Protein AF-A0A535Q239-F1 (afdb_monomer)

Solvent-accessible surface area (backbone atoms only — not comparable to full-atom values): 4544 Å² total; per-residue (Å²): 138,84,82,78,49,62,33,76,49,74,33,93,86,50,80,38,57,67,60,43,52,50,52,52,53,59,47,50,72,73,65,37,56,34,40,37,34,37,39,78,51,62,82,44,57,74,67,49,39,52,54,53,50,52,54,54,54,52,43,45,75,71,69,38,44,74,47,78,46,69,94,53,70,91,78,108

Mean predicted aligned error: 5.74 Å

Secondary structure (DSSP, 8-state):
-----EEEEE-TT--SHHHHHHHHHHHHTT--SEEEEESTTTT--HHHHHHHHHHHHHHHHTT-EEEEE-S-GGG-

Foldseek 3Di:
DDPQFEFEDECPPPADLVSLVVSVVVSCVVVGLEYEYEASCPNHDPVSLVVVVVVVVVCVVVNHHYHYHDPDPVSD

pLDDT: mean 82.6, std 11.9, range [38.72, 92.25]

Sequence (76 aa):
MSCRSYASISFYHRRGGMLQRLAIAQALMTDPELLILDEPTSGLDPRSQWEIRQILAALRKQGKTVLLCSHYLAEV

Nearest PDB structures (foldseek):
  6z67-assembly3_E  TM=9.502E-01  e=6.350E-05  Streptococcus pneumoniae
  4p33-assembly1_A  TM=8.655E-01  e=5.932E-05  Escherichia coli K-12
  8jia-assembly1_A  TM=8.852E-01  e=1.023E-04  Mycobacterium tuberculosis
  4hlu-assembly2_B  TM=9.181E-01  e=2.314E-04  Thermotoga maritima MSB8
  4mki-assembly1_B  TM=8.264E-01  e=1.254E-04  Caldanaerobacter subterraneus subsp. tengcongensis MB4

Structure (mmCIF, N/CA/C/O backbone):
data_AF-A0A535Q239-F1
#
_entry.id   AF-A0A535Q239-F1
#
loop_
_atom_site.group_PDB
_atom_site.id
_atom_site.type_symbol
_atom_site.label_atom_id
_atom_site.label_alt_id
_atom_site.label_comp_id
_atom_site.label_asym_id
_atom_site.label_entity_id
_atom_site.label_seq_id
_atom_site.pdbx_PDB_ins_code
_atom_site.Cartn_x
_atom_site.Cartn_y
_atom_site.Cartn_z
_atom_site.occupancy
_atom_site.B_iso_or_equiv
_atom_site.auth_seq_id
_atom_site.auth_comp_id
_atom_site.auth_asym_id
_atom_site.auth_atom_id
_atom_site.pdbx_PDB_model_num
ATOM 1 N N . MET A 1 1 ? -8.318 8.909 26.370 1.00 38.72 1 MET A N 1
ATOM 2 C CA . MET A 1 1 ? -6.929 9.105 25.899 1.00 38.72 1 MET A CA 1
ATOM 3 C C . MET A 1 1 ? -6.804 8.419 24.543 1.00 38.72 1 MET A C 1
ATOM 5 O O . MET A 1 1 ? -6.623 7.216 24.512 1.00 38.72 1 MET A O 1
ATOM 9 N N . SER A 1 2 ? -7.027 9.132 23.434 1.00 43.47 2 SER A N 1
ATOM 10 C CA . SER A 1 2 ? -7.025 8.544 22.082 1.00 43.47 2 SER A CA 1
ATOM 11 C C . SER A 1 2 ? -5.797 9.038 21.323 1.00 43.47 2 SER A C 1
ATOM 13 O O . SER A 1 2 ? -5.889 9.978 20.536 1.00 43.47 2 SER A O 1
ATOM 15 N N . CYS A 1 3 ? -4.635 8.443 21.589 1.00 44.88 3 CYS A N 1
ATOM 16 C CA . CYS A 1 3 ? -3.489 8.594 20.697 1.00 44.88 3 CYS A CA 1
ATOM 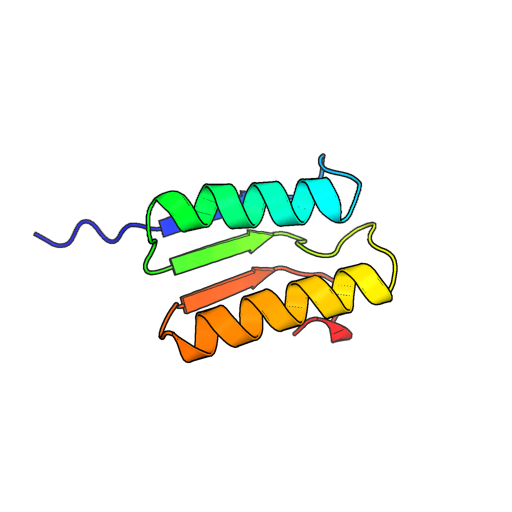17 C C . CYS A 1 3 ? -3.764 7.704 19.479 1.00 44.88 3 CYS A C 1
ATOM 19 O O . CYS A 1 3 ? -3.454 6.518 19.497 1.00 44.88 3 CYS A O 1
ATOM 21 N N . ARG A 1 4 ? -4.458 8.241 18.469 1.00 57.22 4 ARG A N 1
ATOM 22 C CA . ARG A 1 4 ? -4.681 7.534 17.202 1.00 57.22 4 ARG A CA 1
ATOM 23 C C . ARG A 1 4 ? -3.326 7.360 16.520 1.00 57.22 4 ARG A C 1
ATOM 25 O O . ARG A 1 4 ? -2.768 8.336 16.022 1.00 57.22 4 ARG A O 1
ATOM 32 N N . SER A 1 5 ? -2.784 6.145 16.545 1.00 81.81 5 SER A N 1
ATOM 33 C CA . SER A 1 5 ? -1.533 5.806 15.872 1.00 81.81 5 SER A CA 1
ATOM 34 C C . SER A 1 5 ? -1.780 5.744 14.364 1.00 81.81 5 SER A C 1
ATOM 36 O O . SER A 1 5 ? -2.573 4.942 13.867 1.00 81.81 5 SER A O 1
ATOM 38 N N . TYR A 1 6 ? -1.117 6.627 13.623 1.00 83.25 6 TYR A N 1
ATOM 39 C CA . TYR A 1 6 ? -1.097 6.604 12.165 1.00 83.25 6 TYR A CA 1
ATOM 40 C C . TYR A 1 6 ? 0.335 6.405 11.675 1.00 83.25 6 TYR A C 1
ATOM 42 O O . TYR A 1 6 ? 1.290 6.806 12.341 1.00 83.25 6 TYR A O 1
ATOM 50 N N . ALA A 1 7 ? 0.479 5.791 10.506 1.00 85.50 7 ALA A N 1
ATOM 51 C CA . ALA A 1 7 ? 1.757 5.655 9.822 1.00 85.50 7 ALA A CA 1
ATOM 52 C C . ALA A 1 7 ? 1.652 6.284 8.432 1.00 85.50 7 ALA A C 1
ATOM 54 O O . ALA A 1 7 ? 0.703 6.006 7.698 1.00 85.50 7 ALA A O 1
ATOM 55 N N . SER A 1 8 ? 2.616 7.130 8.072 1.00 85.81 8 SER A N 1
ATOM 56 C CA . SER A 1 8 ? 2.701 7.758 6.754 1.00 85.81 8 SER A CA 1
ATOM 57 C C . SER A 1 8 ? 3.996 7.374 6.051 1.00 85.81 8 SER A C 1
ATOM 59 O O . SER A 1 8 ? 5.066 7.322 6.658 1.00 85.81 8 SER A O 1
ATOM 61 N N . ILE A 1 9 ? 3.893 7.075 4.757 1.00 84.19 9 ILE A N 1
ATOM 62 C CA . ILE A 1 9 ? 5.023 6.658 3.930 1.00 84.19 9 ILE A CA 1
ATOM 63 C C . ILE A 1 9 ? 4.931 7.367 2.586 1.00 84.19 9 ILE A C 1
ATOM 65 O O . ILE A 1 9 ? 3.888 7.338 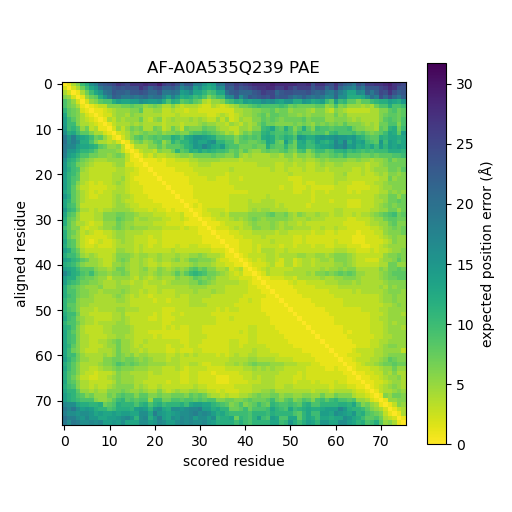1.934 1.00 84.19 9 ILE A O 1
ATOM 69 N N . SER A 1 10 ? 6.049 7.948 2.161 1.00 82.25 10 SER A N 1
ATOM 70 C CA . SER A 1 10 ? 6.201 8.535 0.834 1.00 82.25 10 SER A CA 1
ATOM 71 C C . SER A 1 10 ? 7.263 7.771 0.045 1.00 82.25 10 SER A C 1
ATOM 73 O O . SER A 1 10 ? 8.347 7.471 0.560 1.00 82.25 10 SER A O 1
ATOM 75 N N . PHE A 1 11 ? 6.935 7.403 -1.193 1.00 79.62 11 PHE A N 1
ATOM 76 C CA . PHE A 1 11 ? 7.710 6.435 -1.972 1.00 79.62 11 PHE A CA 1
ATOM 77 C C . PHE A 1 11 ? 8.591 7.054 -3.068 1.00 79.62 11 PHE A C 1
ATOM 79 O O . PHE A 1 11 ? 9.317 6.322 -3.737 1.00 79.62 11 PHE A O 1
ATOM 86 N N . TYR A 1 12 ? 8.643 8.388 -3.187 1.00 68.25 12 TYR A N 1
ATOM 87 C CA . TYR A 1 12 ? 9.381 9.101 -4.247 1.00 68.25 12 TYR A CA 1
ATOM 88 C C . TYR A 1 12 ? 10.862 8.718 -4.405 1.00 68.25 12 TYR A C 1
ATOM 90 O O . TYR A 1 12 ? 11.402 8.802 -5.507 1.00 68.25 12 TYR A O 1
ATOM 98 N N . HIS A 1 13 ? 11.541 8.303 -3.331 1.00 68.25 13 HIS A N 1
ATOM 99 C CA . HIS A 1 13 ? 12.961 7.927 -3.381 1.00 68.25 13 HIS A CA 1
ATOM 100 C C . HIS A 1 13 ? 13.215 6.413 -3.347 1.00 68.25 13 HIS A C 1
ATOM 102 O O . HIS A 1 13 ? 14.363 5.976 -3.423 1.00 68.25 13 HIS A O 1
ATOM 108 N N . ARG A 1 14 ? 12.166 5.588 -3.230 1.00 61.66 14 ARG A N 1
ATOM 109 C CA . ARG A 1 14 ? 12.284 4.132 -3.075 1.00 61.66 14 ARG A CA 1
ATOM 110 C C . ARG A 1 14 ? 11.871 3.449 -4.373 1.00 61.66 14 ARG A C 1
ATOM 112 O O . ARG A 1 14 ? 10.697 3.174 -4.583 1.00 61.66 14 ARG A O 1
ATOM 119 N N . ARG A 1 15 ? 12.840 3.146 -5.240 1.00 63.88 15 ARG A N 1
ATOM 120 C CA . ARG A 1 15 ? 12.578 2.407 -6.485 1.00 63.88 15 ARG A CA 1
ATOM 121 C C . ARG A 1 15 ? 12.697 0.901 -6.243 1.00 63.88 15 ARG A C 1
ATOM 123 O O . ARG A 1 15 ? 13.768 0.424 -5.876 1.00 63.88 15 ARG A O 1
ATOM 130 N N . GLY A 1 16 ? 11.608 0.163 -6.459 1.00 77.94 16 GLY A N 1
ATOM 131 C CA . GLY A 1 16 ? 11.593 -1.303 -6.478 1.00 77.94 16 GLY A CA 1
ATOM 132 C C . GLY A 1 16 ? 10.590 -1.945 -5.514 1.00 77.94 16 GLY A C 1
ATOM 133 O O . GLY A 1 16 ? 10.503 -1.588 -4.337 1.00 77.94 16 GLY A O 1
ATOM 134 N N . GLY A 1 17 ? 9.886 -2.976 -6.000 1.00 81.38 17 GLY A N 1
ATOM 135 C CA . GLY A 1 17 ? 8.756 -3.600 -5.293 1.00 81.38 17 GLY A CA 1
ATOM 136 C C . GLY A 1 17 ? 9.123 -4.239 -3.961 1.00 81.38 17 GLY A C 1
ATOM 137 O O . GLY A 1 17 ? 8.303 -4.303 -3.049 1.00 81.38 17 GLY A O 1
ATOM 138 N N . MET A 1 18 ? 10.366 -4.694 -3.799 1.00 84.75 18 MET A N 1
ATOM 139 C CA . MET A 1 18 ? 10.839 -5.222 -2.517 1.00 84.75 18 MET A CA 1
ATOM 140 C C . MET A 1 18 ? 11.009 -4.113 -1.467 1.00 84.75 18 MET A C 1
ATOM 142 O O . MET A 1 18 ? 10.577 -4.280 -0.329 1.00 84.75 18 MET A O 1
ATOM 146 N N . LEU A 1 19 ? 11.572 -2.960 -1.848 1.00 85.25 19 LEU A N 1
ATOM 147 C CA . LEU A 1 19 ? 11.778 -1.832 -0.932 1.00 85.25 19 LEU A CA 1
ATOM 148 C C . LEU A 1 19 ? 10.463 -1.172 -0.517 1.00 85.25 19 LEU A C 1
ATOM 150 O O . LEU A 1 19 ? 10.371 -0.695 0.618 1.00 85.25 19 LEU A O 1
ATOM 154 N N . GLN A 1 20 ? 9.469 -1.153 -1.410 1.00 86.06 20 GLN A N 1
ATOM 155 C CA . GLN A 1 20 ? 8.111 -0.702 -1.104 1.00 86.06 20 GLN A CA 1
ATOM 156 C C . GLN A 1 20 ? 7.416 -1.648 -0.123 1.00 86.06 20 GLN A C 1
ATOM 158 O O . GLN A 1 20 ? 6.926 -1.198 0.911 1.00 86.06 20 GLN A O 1
ATOM 163 N N . ARG A 1 21 ? 7.459 -2.963 -0.375 1.00 87.44 21 ARG A N 1
ATOM 164 C CA . ARG A 1 21 ? 6.914 -3.969 0.551 1.00 87.44 21 ARG A CA 1
ATOM 165 C C . ARG A 1 21 ? 7.556 -3.898 1.930 1.00 87.44 21 ARG A C 1
ATOM 167 O O . ARG A 1 21 ? 6.843 -3.947 2.925 1.00 87.44 21 ARG A O 1
ATOM 174 N N . LEU A 1 22 ? 8.877 -3.729 1.992 1.00 88.31 22 LEU A N 1
ATOM 175 C CA . LEU A 1 22 ? 9.582 -3.576 3.261 1.00 88.31 22 LEU A CA 1
ATOM 176 C C . LEU A 1 22 ? 9.120 -2.324 4.017 1.00 88.31 22 LEU A C 1
ATOM 178 O O . LEU A 1 22 ? 8.910 -2.398 5.220 1.00 88.31 22 LEU A O 1
ATOM 182 N N . ALA A 1 23 ? 8.925 -1.195 3.331 1.00 88.12 23 ALA A N 1
ATOM 183 C CA . ALA A 1 23 ? 8.439 0.024 3.977 1.00 88.12 23 ALA A CA 1
ATOM 184 C C . ALA A 1 23 ? 7.016 -0.148 4.528 1.00 88.12 23 ALA A C 1
ATOM 186 O O . ALA A 1 23 ? 6.756 0.238 5.664 1.00 88.12 23 ALA A O 1
ATOM 187 N N . ILE A 1 24 ? 6.119 -0.778 3.759 1.00 88.25 24 ILE A N 1
ATOM 188 C CA . ILE A 1 24 ? 4.760 -1.097 4.220 1.00 88.25 24 ILE A CA 1
ATOM 189 C C . ILE A 1 24 ? 4.831 -2.018 5.442 1.00 88.25 24 ILE A C 1
ATOM 191 O O . ILE A 1 24 ? 4.215 -1.723 6.459 1.00 88.25 24 ILE A O 1
ATOM 195 N N . ALA A 1 25 ? 5.629 -3.087 5.386 1.00 89.69 25 ALA A N 1
ATOM 196 C CA . ALA A 1 25 ? 5.814 -3.991 6.519 1.00 89.69 25 ALA A CA 1
ATOM 197 C C . ALA A 1 25 ? 6.343 -3.253 7.758 1.00 89.69 25 ALA A C 1
ATOM 199 O O . ALA A 1 25 ? 5.827 -3.461 8.851 1.00 89.69 25 ALA A O 1
ATOM 200 N N . GLN A 1 26 ? 7.313 -2.347 7.587 1.00 90.06 26 GLN A N 1
ATOM 201 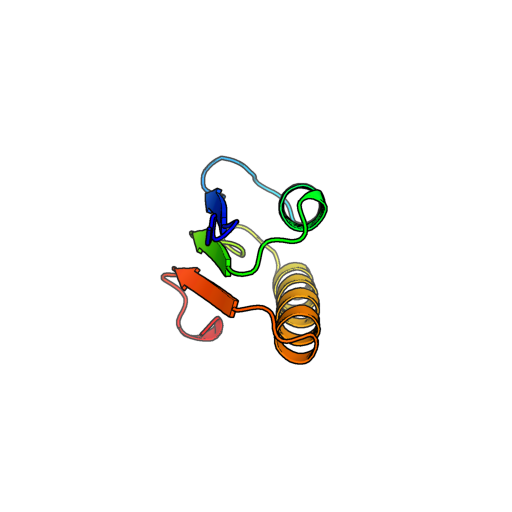C CA . GLN A 1 26 ? 7.840 -1.530 8.679 1.00 90.06 26 GLN A CA 1
ATOM 202 C C . GLN A 1 26 ? 6.768 -0.634 9.304 1.00 90.06 26 GLN A C 1
ATOM 204 O O . GLN A 1 26 ? 6.680 -0.557 10.526 1.00 90.06 26 GLN A O 1
ATOM 209 N N . ALA A 1 27 ? 5.933 0.004 8.485 1.00 88.62 27 ALA A N 1
ATOM 210 C CA . ALA A 1 27 ? 4.836 0.838 8.965 1.00 88.62 27 ALA A CA 1
ATOM 211 C C . ALA A 1 27 ? 3.736 0.040 9.674 1.00 88.62 27 ALA A C 1
ATOM 213 O O . ALA A 1 27 ? 3.082 0.564 10.567 1.00 88.62 27 ALA A O 1
ATOM 214 N N . LEU A 1 28 ? 3.538 -1.226 9.304 1.00 88.50 28 LEU A N 1
ATOM 215 C CA . LEU A 1 28 ? 2.575 -2.110 9.959 1.00 88.50 28 LEU A CA 1
ATOM 216 C C . LEU A 1 28 ? 3.059 -2.635 11.315 1.00 88.50 28 LEU A C 1
ATOM 218 O O . LEU A 1 28 ? 2.231 -3.077 12.105 1.00 88.50 28 LEU A O 1
ATOM 222 N N . MET A 1 29 ? 4.362 -2.573 11.619 1.00 89.00 29 MET A N 1
ATOM 223 C CA . MET A 1 29 ? 4.895 -3.063 12.900 1.00 89.00 29 MET A CA 1
ATOM 224 C C . MET A 1 29 ? 4.330 -2.313 14.113 1.00 89.00 29 MET A C 1
ATOM 226 O O . MET A 1 29 ? 4.271 -2.876 15.201 1.00 89.00 29 MET A O 1
ATOM 230 N N . THR A 1 30 ? 3.917 -1.056 13.940 1.00 86.69 30 THR A N 1
ATOM 231 C CA . THR A 1 30 ? 3.288 -0.242 14.994 1.00 86.69 30 THR A CA 1
ATOM 232 C C . THR A 1 30 ? 1.772 -0.433 15.085 1.00 86.69 30 THR A C 1
ATOM 234 O O . THR A 1 30 ? 1.116 0.284 15.837 1.00 86.69 30 THR A O 1
ATOM 237 N N . ASP A 1 31 ? 1.222 -1.376 14.316 1.00 87.31 31 ASP A N 1
ATOM 238 C CA . ASP A 1 31 ? -0.204 -1.681 14.206 1.00 87.31 31 ASP A CA 1
ATOM 239 C C . ASP A 1 31 ? -1.107 -0.433 14.051 1.00 87.31 31 ASP A C 1
ATOM 241 O O . ASP A 1 31 ? -2.094 -0.276 14.773 1.00 87.31 31 ASP A O 1
ATOM 245 N N . PRO A 1 32 ? -0.804 0.489 13.113 1.00 90.69 32 PRO A N 1
ATOM 246 C CA . PRO A 1 32 ? -1.518 1.759 13.006 1.00 90.69 32 PRO A CA 1
ATOM 247 C C . PRO A 1 32 ? -2.995 1.540 12.661 1.00 90.69 32 PRO A C 1
ATOM 249 O O . PRO A 1 32 ? -3.336 0.604 11.941 1.00 90.69 32 PRO A O 1
ATOM 252 N N . GLU A 1 33 ? -3.887 2.412 13.129 1.00 89.69 33 GLU A N 1
ATOM 253 C CA . GLU A 1 33 ? -5.300 2.400 12.711 1.00 89.69 33 GLU A CA 1
ATOM 254 C C . GLU A 1 33 ? -5.483 3.005 11.307 1.00 89.69 33 GLU A C 1
ATOM 256 O O . GLU A 1 33 ? -6.396 2.624 10.566 1.00 89.69 33 GLU A O 1
ATOM 261 N N . LEU A 1 34 ? -4.591 3.935 10.944 1.00 90.31 34 LEU A N 1
ATOM 262 C CA . LEU A 1 34 ? -4.577 4.658 9.675 1.00 90.31 34 LEU A CA 1
ATOM 263 C C . LEU A 1 34 ? -3.208 4.544 8.994 1.00 90.31 34 LEU A C 1
ATOM 265 O O . LEU A 1 34 ? -2.190 4.966 9.545 1.00 90.31 34 LEU A O 1
ATOM 269 N N . LEU A 1 35 ? -3.207 4.033 7.767 1.00 91.94 35 LEU A N 1
ATOM 270 C CA . LEU A 1 35 ? -2.040 3.958 6.898 1.00 91.94 35 LEU A CA 1
ATOM 271 C C . LEU A 1 35 ? -2.181 4.968 5.754 1.00 91.94 35 LEU A C 1
ATOM 273 O O . LEU A 1 35 ? -3.132 4.890 4.981 1.00 91.94 35 LEU A O 1
ATOM 277 N N . ILE A 1 36 ? -1.237 5.899 5.643 1.00 91.31 36 ILE A N 1
ATOM 278 C CA . ILE A 1 36 ? -1.186 6.915 4.587 1.00 91.31 36 ILE A CA 1
ATOM 279 C C . ILE A 1 36 ? -0.052 6.557 3.629 1.00 91.31 36 ILE A C 1
ATOM 281 O O . ILE A 1 36 ? 1.109 6.485 4.034 1.00 91.31 36 ILE A O 1
ATOM 285 N N . LEU A 1 37 ? -0.392 6.334 2.363 1.00 90.44 37 LEU A N 1
ATOM 286 C CA . LEU A 1 37 ? 0.538 5.928 1.319 1.00 90.44 37 LEU A CA 1
ATOM 287 C C . LEU A 1 37 ? 0.510 6.938 0.176 1.00 90.44 37 LEU A C 1
ATOM 289 O O . LEU A 1 37 ? -0.526 7.130 -0.456 1.00 90.44 37 LEU A O 1
ATOM 293 N N . ASP A 1 38 ? 1.656 7.550 -0.090 1.00 88.75 38 ASP A N 1
ATOM 294 C CA . ASP A 1 38 ? 1.827 8.549 -1.142 1.00 88.75 38 ASP A CA 1
ATOM 295 C C . ASP A 1 38 ? 2.673 7.970 -2.284 1.00 88.75 38 ASP A C 1
ATOM 297 O O . ASP A 1 38 ? 3.865 7.696 -2.106 1.00 88.75 38 ASP A O 1
ATOM 301 N N . GLU A 1 39 ? 2.024 7.724 -3.425 1.00 86.81 39 GLU A N 1
ATOM 302 C CA . GLU A 1 39 ? 2.576 7.072 -4.620 1.00 86.81 39 GLU A CA 1
ATOM 303 C C . GLU A 1 39 ? 3.120 5.636 -4.375 1.00 86.81 39 GLU A C 1
ATOM 305 O O . GLU A 1 39 ? 4.240 5.308 -4.785 1.00 86.81 39 GLU A O 1
ATOM 310 N N . PRO A 1 40 ? 2.366 4.724 -3.715 1.00 84.06 40 PRO A N 1
ATOM 311 C CA . PRO A 1 40 ? 2.878 3.420 -3.253 1.00 84.06 40 PRO A CA 1
ATOM 312 C C . PRO A 1 40 ? 3.269 2.422 -4.341 1.00 84.06 40 PRO A C 1
ATOM 314 O O . PRO A 1 40 ? 3.870 1.392 -4.037 1.00 84.06 40 PRO A O 1
ATOM 317 N N . THR A 1 41 ? 2.917 2.704 -5.583 1.00 86.12 41 THR A N 1
ATOM 318 C CA . THR A 1 41 ? 3.084 1.823 -6.745 1.00 86.12 41 THR A CA 1
ATOM 319 C C . THR A 1 41 ? 3.836 2.508 -7.882 1.00 86.12 41 THR A C 1
ATOM 321 O O . THR A 1 41 ? 4.100 1.889 -8.916 1.00 86.12 41 THR A O 1
ATOM 324 N N . SER A 1 42 ? 4.267 3.755 -7.671 1.00 84.31 42 SER A N 1
ATOM 325 C CA . SER A 1 42 ? 5.067 4.497 -8.636 1.00 84.31 42 SER A CA 1
ATOM 326 C C . SER A 1 42 ? 6.401 3.794 -8.897 1.00 84.31 42 SER A C 1
ATOM 328 O O . SER A 1 42 ? 7.091 3.347 -7.975 1.00 84.31 42 SER A O 1
ATOM 330 N N . GLY A 1 43 ? 6.753 3.657 -10.177 1.00 80.25 43 GLY A N 1
ATOM 331 C CA . GLY A 1 43 ? 7.986 2.996 -10.612 1.00 80.25 43 GLY A CA 1
ATOM 332 C C . GLY A 1 43 ? 7.997 1.469 -10.468 1.00 80.25 43 GLY A C 1
ATOM 333 O O . GLY A 1 43 ? 9.069 0.872 -10.586 1.00 80.25 43 GLY A O 1
ATOM 334 N N . LEU A 1 44 ? 6.844 0.834 -10.219 1.00 84.88 44 LEU A N 1
ATOM 335 C CA . LEU A 1 44 ? 6.706 -0.623 -10.186 1.00 84.88 44 LEU A CA 1
ATOM 336 C C . LEU A 1 44 ? 6.239 -1.223 -11.502 1.00 84.88 44 LEU A C 1
ATOM 338 O O . LEU A 1 44 ? 5.424 -0.642 -12.216 1.00 84.88 44 LEU A O 1
ATOM 342 N N . ASP A 1 45 ? 6.694 -2.448 -11.760 1.00 87.94 45 ASP A N 1
ATOM 343 C CA . ASP A 1 45 ? 6.138 -3.295 -12.806 1.00 87.94 45 ASP A CA 1
ATOM 344 C C . ASP A 1 45 ? 4.701 -3.750 -12.455 1.00 87.94 45 ASP A C 1
ATOM 346 O O . ASP A 1 45 ? 4.339 -3.815 -11.272 1.00 87.94 45 ASP A O 1
ATOM 350 N N . PRO A 1 46 ? 3.875 -4.117 -13.454 1.00 85.50 46 PRO A N 1
ATOM 351 C CA . PRO A 1 46 ? 2.468 -4.456 -13.235 1.00 85.50 46 PRO A CA 1
ATOM 352 C C . PRO A 1 46 ? 2.227 -5.575 -12.213 1.00 85.50 46 PRO A C 1
ATOM 354 O O . PRO A 1 46 ? 1.231 -5.547 -11.486 1.00 85.50 46 PRO A O 1
ATOM 357 N N . ARG A 1 47 ? 3.134 -6.557 -12.120 1.00 88.31 47 ARG A N 1
ATOM 358 C CA . ARG A 1 47 ? 3.004 -7.656 -11.158 1.00 88.31 47 ARG A CA 1
ATOM 359 C C . ARG A 1 47 ? 3.246 -7.155 -9.739 1.00 88.31 47 ARG A C 1
ATOM 361 O O . ARG A 1 47 ? 2.440 -7.445 -8.858 1.00 88.31 47 ARG A O 1
ATOM 368 N N . SER A 1 48 ? 4.297 -6.368 -9.519 1.00 87.25 48 SER A N 1
ATOM 369 C CA . SER A 1 48 ? 4.567 -5.778 -8.202 1.00 87.25 48 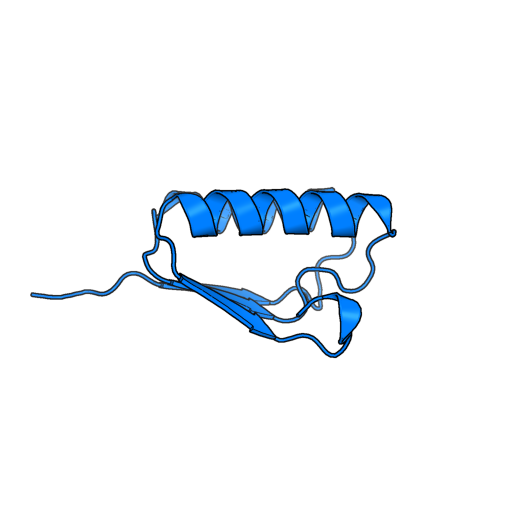SER A CA 1
ATOM 370 C C . SER A 1 48 ? 3.436 -4.849 -7.739 1.00 87.25 48 SER A C 1
ATOM 372 O O . SER A 1 48 ? 3.084 -4.856 -6.559 1.00 87.25 48 SER A O 1
ATOM 374 N N . GLN A 1 49 ? 2.814 -4.093 -8.653 1.00 86.62 49 GLN A N 1
ATOM 375 C CA . GLN A 1 49 ? 1.637 -3.277 -8.326 1.00 86.62 49 GLN A CA 1
ATOM 376 C C . GLN A 1 49 ? 0.458 -4.135 -7.855 1.00 86.62 49 GLN A C 1
ATOM 378 O O . GLN A 1 49 ? -0.191 -3.814 -6.857 1.00 86.62 49 GLN A O 1
ATOM 383 N N . TRP A 1 50 ? 0.187 -5.244 -8.550 1.00 88.56 50 TRP A N 1
ATOM 384 C CA . TRP A 1 50 ? -0.860 -6.184 -8.156 1.00 88.56 50 TRP A CA 1
ATOM 385 C C . TRP A 1 50 ? -0.597 -6.776 -6.766 1.00 88.56 50 TRP A C 1
ATOM 387 O O . TRP A 1 50 ? -1.505 -6.807 -5.935 1.00 88.56 50 TRP A O 1
ATOM 397 N N . GLU A 1 51 ? 0.645 -7.169 -6.477 1.00 89.25 51 GLU A N 1
ATOM 398 C CA . GLU A 1 51 ? 1.040 -7.701 -5.167 1.00 89.25 51 GLU A CA 1
ATOM 399 C C . GLU A 1 51 ? 0.804 -6.684 -4.037 1.00 89.25 51 GLU A C 1
ATOM 401 O O . GLU A 1 51 ? 0.224 -7.038 -3.008 1.00 89.25 51 GLU A O 1
ATOM 406 N N . ILE A 1 52 ? 1.176 -5.411 -4.229 1.00 88.81 52 ILE A N 1
ATOM 407 C CA . ILE A 1 52 ? 0.906 -4.357 -3.236 1.00 88.81 52 ILE A CA 1
ATOM 408 C C . ILE A 1 52 ? -0.597 -4.189 -3.009 1.00 88.81 52 ILE A C 1
ATOM 410 O O . ILE A 1 52 ? -1.039 -4.134 -1.863 1.00 88.81 52 ILE A O 1
ATOM 414 N N . ARG A 1 53 ? -1.409 -4.188 -4.068 1.00 88.38 53 ARG A N 1
ATOM 415 C CA . ARG A 1 53 ? -2.871 -4.073 -3.938 1.00 88.38 53 ARG A CA 1
ATOM 416 C C . ARG A 1 53 ? -3.482 -5.220 -3.140 1.00 88.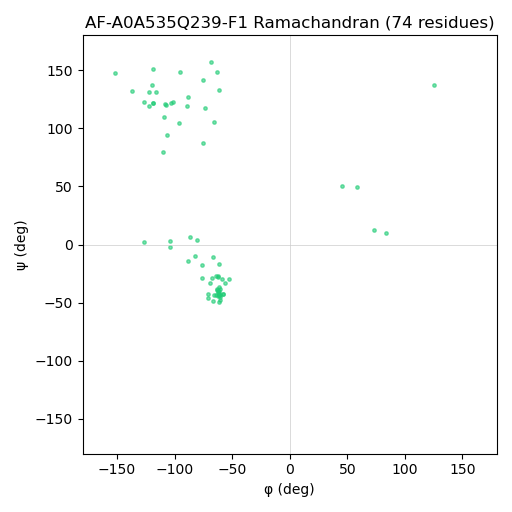38 53 ARG A C 1
ATOM 418 O O . ARG A 1 53 ? -4.389 -4.978 -2.349 1.00 88.38 53 ARG A O 1
ATOM 425 N N . GLN A 1 54 ? -2.985 -6.448 -3.303 1.00 91.44 54 GLN A N 1
ATOM 426 C CA . GLN A 1 54 ? -3.450 -7.584 -2.499 1.00 91.44 54 GLN A CA 1
ATOM 427 C C . GLN A 1 54 ? -3.158 -7.379 -1.008 1.00 91.44 54 GLN A C 1
ATOM 429 O O . GLN A 1 54 ? -4.019 -7.656 -0.172 1.00 91.44 54 GLN A O 1
ATOM 434 N N . ILE A 1 55 ? -1.984 -6.835 -0.671 1.00 90.12 55 ILE A N 1
ATOM 435 C CA . ILE A 1 55 ? -1.627 -6.497 0.714 1.00 90.12 55 ILE A CA 1
ATOM 436 C C . ILE A 1 55 ? -2.598 -5.448 1.269 1.00 90.12 55 ILE A C 1
ATOM 438 O O . ILE A 1 55 ? -3.175 -5.647 2.337 1.00 90.12 55 ILE A O 1
ATOM 442 N N . LEU A 1 56 ? -2.842 -4.362 0.532 1.00 90.31 56 LEU A N 1
ATOM 443 C CA . LEU A 1 56 ? -3.762 -3.304 0.968 1.00 90.31 56 LEU A CA 1
ATOM 444 C C . LEU A 1 56 ? -5.203 -3.810 1.122 1.00 90.31 56 LEU A C 1
ATOM 446 O O . LEU A 1 56 ? -5.882 -3.467 2.091 1.00 90.31 56 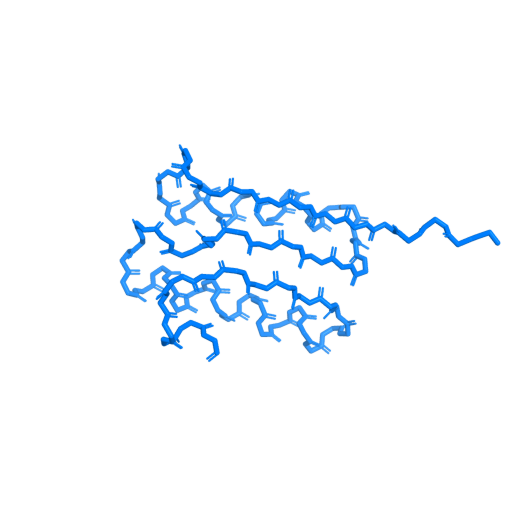LEU A O 1
ATOM 450 N N . ALA A 1 57 ? -5.662 -4.674 0.215 1.00 91.19 57 ALA A N 1
ATOM 451 C CA . ALA A 1 57 ? -6.973 -5.307 0.309 1.00 91.19 57 ALA A CA 1
ATOM 452 C C . ALA A 1 57 ? -7.095 -6.205 1.553 1.00 91.19 57 ALA A C 1
ATOM 454 O O . ALA A 1 57 ? -8.144 -6.219 2.202 1.00 91.19 57 ALA A O 1
ATOM 455 N N . ALA A 1 58 ? -6.031 -6.930 1.914 1.00 92.25 58 ALA A N 1
ATOM 456 C CA . ALA A 1 58 ? -5.992 -7.731 3.133 1.00 92.25 58 ALA A CA 1
ATOM 457 C C . ALA A 1 58 ? -6.056 -6.854 4.395 1.00 92.25 58 ALA A C 1
ATOM 459 O O . ALA A 1 58 ? -6.848 -7.141 5.290 1.00 92.25 58 ALA A O 1
ATOM 460 N N . LEU A 1 59 ? -5.309 -5.747 4.435 1.00 90.69 59 LEU A N 1
ATOM 461 C CA . LEU A 1 59 ? -5.353 -4.788 5.548 1.00 90.69 59 LEU A CA 1
ATOM 462 C C . LEU A 1 59 ? -6.742 -4.166 5.716 1.00 90.69 59 LEU A C 1
ATOM 464 O O . LEU A 1 59 ? -7.259 -4.075 6.828 1.00 90.69 59 LEU A O 1
ATOM 468 N N . ARG A 1 60 ? -7.395 -3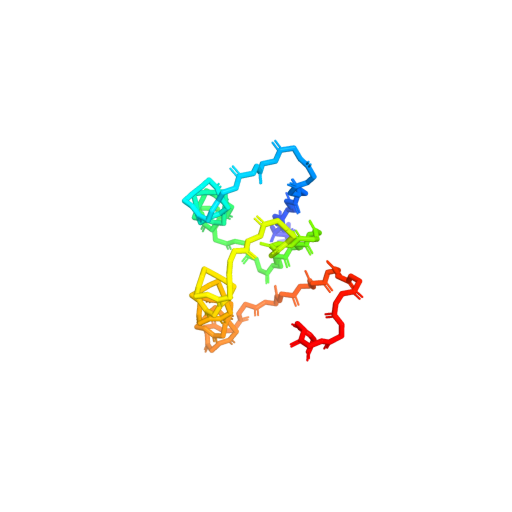.803 4.608 1.00 90.44 60 ARG A N 1
ATOM 469 C CA . ARG A 1 60 ? -8.770 -3.291 4.638 1.00 90.44 60 ARG A CA 1
ATOM 470 C C . ARG A 1 60 ? -9.748 -4.321 5.211 1.00 90.44 60 ARG A C 1
ATOM 472 O O . ARG A 1 60 ? -10.616 -3.959 5.999 1.00 90.44 60 ARG A O 1
ATOM 479 N N . LYS A 1 61 ? -9.595 -5.607 4.867 1.00 92.19 61 LYS A N 1
ATOM 480 C CA . LYS A 1 61 ? -10.394 -6.702 5.456 1.00 92.19 61 LYS A CA 1
ATOM 481 C C . LYS A 1 61 ? -10.146 -6.883 6.956 1.00 92.19 61 LYS A C 1
ATOM 483 O O . LYS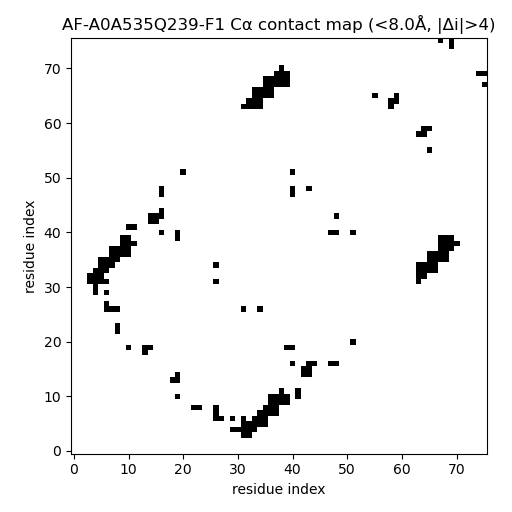 A 1 61 ? -11.043 -7.336 7.655 1.00 92.19 61 LYS A O 1
ATOM 488 N N . GLN A 1 62 ? -8.968 -6.507 7.449 1.00 91.44 62 GLN A N 1
ATOM 489 C CA . GLN A 1 62 ? -8.633 -6.491 8.878 1.00 91.44 62 GLN A CA 1
ATOM 490 C C . GLN A 1 62 ? -9.171 -5.246 9.612 1.00 91.44 62 GLN A C 1
ATOM 492 O O . GLN A 1 62 ? -8.903 -5.077 10.796 1.00 91.44 62 GLN A O 1
ATOM 497 N N . GLY A 1 63 ? -9.923 -4.368 8.936 1.00 90.56 63 GLY A N 1
ATOM 498 C CA . GLY A 1 63 ? -10.510 -3.166 9.537 1.00 90.56 63 GLY A CA 1
ATOM 499 C C . GLY A 1 63 ? -9.567 -1.962 9.599 1.00 90.56 63 GLY A C 1
ATOM 500 O O . GLY A 1 63 ? -9.897 -0.964 10.235 1.00 90.56 63 GLY A O 1
ATOM 501 N N . LYS A 1 64 ? -8.406 -2.025 8.936 1.00 90.31 64 LYS A N 1
ATOM 502 C CA . LYS A 1 64 ? -7.468 -0.901 8.847 1.00 90.31 64 LYS A CA 1
ATOM 503 C C . LYS A 1 64 ? -7.973 0.147 7.857 1.00 90.31 64 LYS A C 1
ATOM 505 O O . LYS A 1 64 ? -8.484 -0.191 6.787 1.00 90.31 64 LYS A O 1
ATOM 510 N N . THR A 1 65 ? -7.779 1.422 8.185 1.00 91.69 65 THR A N 1
ATOM 511 C CA . THR A 1 65 ? -8.062 2.521 7.255 1.00 91.69 65 THR A CA 1
ATOM 512 C C . THR A 1 65 ? -6.821 2.792 6.414 1.00 91.69 65 THR A C 1
ATOM 514 O O . THR A 1 65 ? -5.739 2.993 6.960 1.00 91.69 65 THR A O 1
ATOM 517 N N . VAL A 1 66 ? -6.963 2.806 5.089 1.00 90.56 66 VAL A N 1
ATOM 518 C CA . VAL A 1 66 ? -5.867 3.110 4.158 1.00 90.56 66 VAL A CA 1
ATOM 519 C C . VAL A 1 66 ? -6.242 4.347 3.349 1.00 90.56 66 VAL A C 1
ATOM 521 O O . VAL A 1 66 ? -7.269 4.347 2.673 1.00 90.56 66 VAL A O 1
ATOM 524 N N . LEU A 1 67 ? -5.414 5.387 3.422 1.00 89.75 67 LEU A N 1
ATOM 525 C CA . LEU A 1 67 ? -5.468 6.555 2.551 1.00 89.75 67 LEU A CA 1
ATOM 526 C C . LEU A 1 67 ? -4.374 6.411 1.494 1.00 89.75 67 LEU A C 1
ATOM 528 O O . LEU A 1 67 ? -3.198 6.287 1.836 1.00 89.75 67 LEU A O 1
ATOM 532 N N . LEU A 1 68 ? -4.765 6.430 0.225 1.00 88.50 68 LEU A N 1
ATOM 533 C CA . LEU A 1 68 ? -3.855 6.264 -0.898 1.00 88.50 68 LEU A CA 1
ATOM 534 C C . 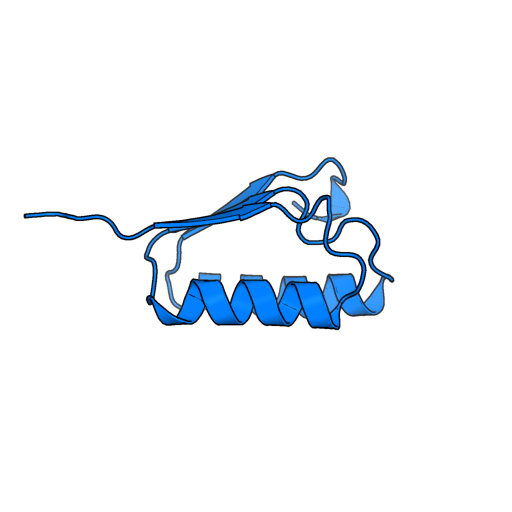LEU A 1 68 ? -3.900 7.519 -1.769 1.00 88.50 68 LEU A C 1
ATOM 536 O O . LEU A 1 68 ? -4.967 7.898 -2.247 1.00 88.50 68 LEU A O 1
ATOM 540 N N . CYS A 1 69 ? -2.750 8.158 -1.952 1.00 86.06 69 CYS A N 1
ATOM 541 C CA . CYS A 1 69 ? -2.563 9.244 -2.906 1.00 86.06 69 CYS A CA 1
ATOM 542 C C . CYS A 1 69 ? -1.814 8.683 -4.113 1.00 86.06 69 CYS A C 1
ATOM 544 O O . CYS A 1 69 ? -0.736 8.111 -3.956 1.00 86.06 69 CYS A O 1
ATOM 546 N N . SER A 1 70 ? -2.409 8.800 -5.299 1.00 83.44 70 SER A N 1
ATOM 547 C CA . SER A 1 70 ? -1.791 8.373 -6.550 1.00 83.44 70 SER A CA 1
ATOM 548 C C . SER A 1 70 ? -2.300 9.194 -7.730 1.00 83.44 70 SER A C 1
ATOM 550 O O . SER A 1 70 ? -3.470 9.586 -7.772 1.00 83.44 70 SER A O 1
ATOM 552 N N . HIS A 1 71 ? -1.436 9.407 -8.716 1.00 78.69 71 HIS A N 1
ATOM 553 C CA . HIS A 1 71 ? -1.793 9.947 -10.026 1.00 78.69 71 HIS A CA 1
ATOM 554 C C . HIS A 1 71 ? -2.339 8.896 -11.012 1.00 78.69 71 HIS A C 1
ATOM 556 O O . HIS A 1 71 ? -2.857 9.257 -12.072 1.00 78.69 71 HIS A O 1
ATOM 562 N N . TYR A 1 72 ? -2.262 7.604 -10.690 1.00 72.00 72 TYR A N 1
ATOM 563 C CA . TYR A 1 72 ? -2.758 6.522 -11.540 1.00 72.00 72 TYR A CA 1
ATOM 564 C C . TYR A 1 72 ? -4.162 6.091 -11.113 1.00 72.00 72 TYR A C 1
ATOM 566 O O . TYR A 1 72 ? -4.338 5.351 -10.152 1.00 72.00 72 TYR A O 1
ATOM 574 N N . LEU A 1 73 ? -5.182 6.483 -11.884 1.00 64.12 73 LEU A N 1
ATOM 575 C CA . LEU A 1 73 ? -6.587 6.184 -11.565 1.00 64.12 73 LEU A CA 1
ATOM 576 C C . LEU A 1 73 ? -6.881 4.680 -11.452 1.00 64.12 73 LEU A C 1
ATOM 578 O O . LEU A 1 73 ? -7.743 4.277 -10.684 1.00 64.12 73 LEU A O 1
ATOM 582 N N . ALA A 1 74 ? -6.138 3.840 -12.180 1.00 68.06 74 ALA A N 1
ATOM 583 C CA . ALA A 1 74 ? -6.269 2.393 -12.069 1.00 68.06 74 ALA A CA 1
ATOM 584 C C . ALA A 1 74 ? -5.944 1.873 -10.660 1.00 68.06 74 ALA A C 1
ATOM 586 O O . ALA A 1 74 ? -6.236 0.715 -10.391 1.00 68.06 74 ALA A O 1
ATOM 587 N N . GLU A 1 75 ? -5.271 2.650 -9.804 1.00 58.44 75 GLU A N 1
ATOM 588 C CA . GLU A 1 75 ? -4.862 2.302 -8.434 1.00 58.44 75 GLU A CA 1
ATOM 589 C C . GLU A 1 75 ? -5.905 2.612 -7.361 1.00 58.44 75 GLU A C 1
ATOM 591 O O . GLU A 1 75 ? -5.773 2.089 -6.252 1.00 58.44 75 GLU A O 1
ATOM 596 N N . VAL A 1 76 ? -6.926 3.404 -7.702 1.00 58.97 76 VAL A N 1
ATOM 597 C CA . VAL A 1 76 ? -8.017 3.818 -6.807 1.00 58.97 76 VAL A CA 1
ATOM 598 C C . VAL A 1 76 ? -9.185 2.838 -6.873 1.00 58.97 76 VAL A C 1
ATOM 600 O O . VAL A 1 76 ? -9.551 2.419 -7.994 1.00 58.97 76 VAL A O 1
#

Radius of gyration: 12.11 Å; Cα contacts (8 Å, |Δi|>4): 100; chains: 1; bounding box: 24×18×39 Å